Protein AF-A0A2V7RS74-F1 (afdb_monomer_lite)

pLDDT: mean 89.66, std 4.85, range [58.34, 94.88]

Structure (mmCIF, N/CA/C/O backbone):
data_AF-A0A2V7RS74-F1
#
_entry.id   AF-A0A2V7RS74-F1
#
loop_
_atom_site.group_PDB
_atom_site.id
_atom_site.type_symbol
_atom_site.label_atom_id
_atom_site.label_alt_id
_atom_site.label_comp_id
_atom_site.label_asym_id
_atom_site.label_entity_id
_atom_site.label_seq_id
_atom_site.pdbx_PDB_ins_code
_atom_site.Cartn_x
_atom_site.Cartn_y
_atom_site.Cartn_z
_atom_site.occupancy
_atom_site.B_iso_or_equiv
_atom_site.auth_seq_id
_atom_site.auth_comp_id
_atom_site.auth_asym_id
_atom_site.auth_atom_id
_atom_site.pdbx_PDB_model_num
ATOM 1 N N . VAL A 1 1 ? -11.231 -3.298 -5.168 1.00 80.69 1 VAL A N 1
ATOM 2 C CA . VAL A 1 1 ? -10.326 -4.307 -5.764 1.00 80.69 1 VAL A CA 1
ATOM 3 C C . VAL A 1 1 ? -9.454 -3.720 -6.876 1.00 80.69 1 VAL A C 1
ATOM 5 O O . VAL A 1 1 ? -8.293 -4.092 -6.969 1.00 80.69 1 VAL A O 1
ATOM 8 N N . ILE A 1 2 ? -9.965 -2.756 -7.651 1.00 88.44 2 ILE A N 1
ATOM 9 C CA . ILE A 1 2 ? -9.283 -2.125 -8.796 1.00 88.44 2 ILE A CA 1
ATOM 10 C C . ILE A 1 2 ? -7.849 -1.664 -8.482 1.00 88.44 2 ILE A C 1
ATOM 12 O O . ILE A 1 2 ? -6.938 -1.999 -9.234 1.00 88.44 2 ILE A O 1
ATOM 16 N N . GLY A 1 3 ? -7.626 -0.957 -7.365 1.00 86.19 3 GLY A N 1
ATOM 17 C CA . GLY A 1 3 ? -6.284 -0.480 -7.003 1.00 86.19 3 GLY A CA 1
ATOM 18 C C . GLY A 1 3 ? -5.299 -1.624 -6.743 1.00 86.19 3 GLY A C 1
ATOM 19 O O . GLY A 1 3 ? -4.170 -1.589 -7.211 1.00 86.19 3 GLY A O 1
ATOM 20 N N . MET A 1 4 ? -5.754 -2.688 -6.076 1.00 89.75 4 MET A N 1
ATOM 21 C CA . MET A 1 4 ? -4.917 -3.847 -5.750 1.00 89.75 4 MET A CA 1
ATOM 22 C C . MET A 1 4 ? -4.527 -4.622 -7.010 1.00 89.75 4 MET A C 1
ATOM 24 O O . MET A 1 4 ? -3.351 -4.883 -7.236 1.00 89.75 4 MET A O 1
ATOM 28 N N . THR A 1 5 ? -5.500 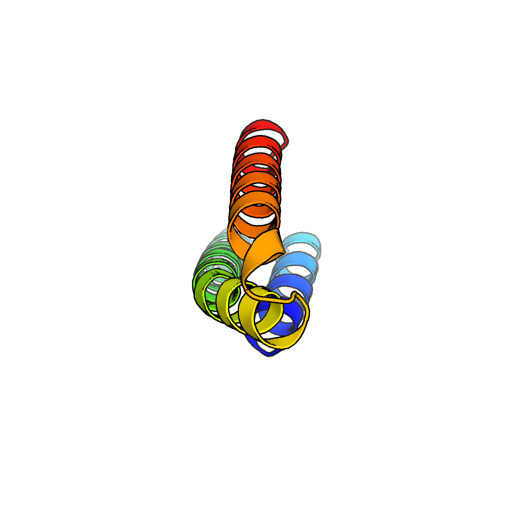-4.926 -7.872 1.00 90.00 5 THR A N 1
ATOM 29 C CA . THR A 1 5 ? -5.251 -5.637 -9.132 1.00 90.00 5 THR A CA 1
ATOM 30 C C . THR A 1 5 ? -4.360 -4.821 -10.069 1.00 90.00 5 THR A C 1
ATOM 32 O O . THR A 1 5 ? -3.417 -5.364 -10.643 1.00 90.00 5 THR A O 1
ATOM 35 N N . GLY A 1 6 ? -4.608 -3.512 -10.186 1.00 88.25 6 GLY A N 1
ATOM 36 C CA . GLY A 1 6 ? -3.783 -2.616 -10.995 1.00 88.25 6 GLY A CA 1
ATOM 37 C C . GLY A 1 6 ? -2.344 -2.518 -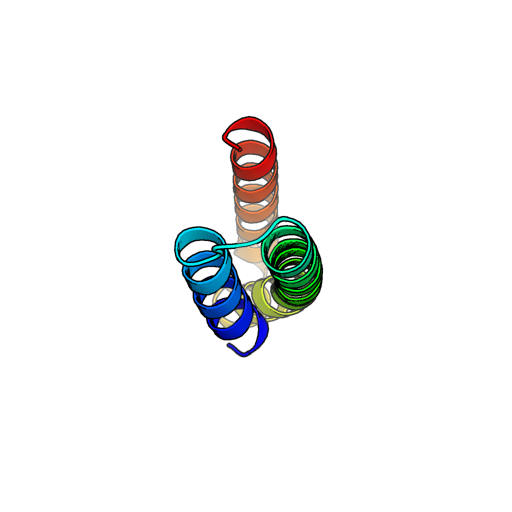10.484 1.00 88.25 6 GLY A C 1
ATOM 38 O O . GLY A 1 6 ? -1.407 -2.609 -11.276 1.00 88.25 6 GLY A O 1
ATOM 39 N N . PHE A 1 7 ? -2.152 -2.427 -9.165 1.00 88.81 7 PHE A N 1
ATOM 40 C CA . PHE A 1 7 ? -0.827 -2.414 -8.544 1.00 88.81 7 PHE A CA 1
ATOM 41 C C . PHE A 1 7 ? -0.062 -3.720 -8.796 1.00 88.81 7 PHE A C 1
ATOM 43 O O . PHE A 1 7 ? 1.113 -3.683 -9.167 1.00 88.81 7 PHE A O 1
ATOM 50 N N . THR A 1 8 ? -0.717 -4.878 -8.654 1.00 90.12 8 THR A N 1
ATOM 51 C CA . THR A 1 8 ? -0.108 -6.188 -8.936 1.00 90.12 8 THR A CA 1
ATOM 52 C C . THR A 1 8 ? 0.330 -6.303 -10.396 1.00 90.12 8 THR A C 1
ATOM 54 O O . THR A 1 8 ? 1.464 -6.698 -10.665 1.00 90.12 8 THR A O 1
ATOM 57 N N . ILE A 1 9 ? -0.526 -5.902 -11.342 1.00 90.81 9 ILE A N 1
ATOM 58 C CA . ILE A 1 9 ? -0.207 -5.935 -12.776 1.00 90.81 9 ILE A CA 1
ATOM 59 C C . ILE A 1 9 ? 0.951 -4.979 -13.089 1.00 90.81 9 ILE A C 1
ATOM 61 O O . ILE A 1 9 ? 1.930 -5.390 -13.708 1.00 90.81 9 ILE A O 1
ATOM 65 N N . ALA A 1 10 ? 0.896 -3.732 -12.613 1.00 87.94 10 ALA A N 1
ATOM 66 C CA . ALA A 1 10 ? 1.966 -2.753 -12.815 1.00 87.94 10 ALA A CA 1
ATOM 67 C C . ALA A 1 10 ? 3.309 -3.215 -12.218 1.00 87.94 10 ALA A C 1
ATOM 69 O O . ALA A 1 10 ? 4.366 -2.980 -12.808 1.00 87.94 10 ALA A O 1
ATOM 70 N N . SER A 1 11 ? 3.275 -3.928 -11.089 1.00 86.69 11 SER A N 1
ATOM 71 C CA . SER A 1 11 ? 4.463 -4.531 -10.472 1.00 86.69 11 SER A CA 1
ATOM 72 C C . SER A 1 11 ? 5.062 -5.644 -11.324 1.00 86.69 11 SER A C 1
ATOM 74 O O . SER A 1 11 ? 6.274 -5.665 -11.531 1.00 86.69 11 SER A O 1
ATOM 76 N N . ALA A 1 12 ? 4.226 -6.521 -11.885 1.00 89.38 12 ALA A N 1
ATOM 77 C CA . ALA A 1 12 ? 4.686 -7.530 -12.833 1.00 89.38 12 ALA A CA 1
ATOM 78 C C . ALA A 1 12 ? 5.297 -6.879 -14.088 1.00 89.38 12 ALA A C 1
ATOM 80 O O . ALA A 1 12 ? 6.364 -7.293 -14.537 1.00 89.38 12 ALA A O 1
ATOM 81 N N . LEU A 1 13 ? 4.680 -5.809 -14.608 1.00 86.06 13 LEU A N 1
ATOM 82 C CA . LEU A 1 13 ? 5.208 -5.054 -15.750 1.00 86.06 13 LEU A CA 1
ATOM 83 C C . LEU A 1 13 ? 6.586 -4.441 -15.464 1.00 86.06 13 LEU A C 1
ATOM 85 O O . LEU A 1 13 ? 7.442 -4.474 -16.345 1.00 86.06 13 LEU A O 1
ATOM 89 N N . CYS A 1 14 ? 6.831 -3.940 -14.247 1.00 84.94 14 CYS A N 1
ATOM 90 C CA . CYS A 1 14 ? 8.162 -3.472 -13.849 1.00 84.94 14 CYS A CA 1
ATOM 91 C C . CYS A 1 14 ? 9.219 -4.587 -13.952 1.00 84.94 14 CYS A C 1
ATOM 93 O O . CYS A 1 14 ? 10.341 -4.316 -14.369 1.00 84.94 14 CYS A O 1
ATOM 95 N N . GLY A 1 15 ? 8.869 -5.832 -13.604 1.00 84.75 15 GLY A N 1
ATOM 96 C CA . GLY A 1 15 ? 9.776 -6.985 -13.684 1.00 84.75 15 GLY A CA 1
ATOM 97 C C . GLY A 1 15 ? 10.098 -7.433 -15.115 1.00 84.75 15 GLY A C 1
ATOM 98 O O . GLY A 1 15 ? 11.184 -7.946 -15.369 1.00 84.75 15 GLY A O 1
ATOM 99 N N . PHE A 1 16 ? 9.186 -7.201 -16.064 1.00 86.69 16 PHE A N 1
ATOM 100 C CA . PHE A 1 16 ? 9.379 -7.512 -17.487 1.00 86.69 16 PHE A CA 1
ATOM 101 C C . PHE A 1 16 ? 9.882 -6.321 -18.321 1.00 86.69 16 PHE A C 1
ATOM 103 O O . PHE A 1 16 ? 10.022 -6.443 -19.543 1.00 86.69 16 PHE A O 1
ATOM 110 N N . ALA A 1 17 ? 10.149 -5.169 -17.702 1.00 83.81 17 ALA A N 1
ATOM 111 C CA . ALA A 1 17 ? 10.560 -3.965 -18.412 1.00 83.81 17 ALA A CA 1
ATOM 112 C C . ALA A 1 17 ? 11.950 -4.142 -19.049 1.00 83.81 17 ALA A C 1
ATOM 114 O O . ALA A 1 17 ? 12.960 -4.281 -18.365 1.00 83.81 17 ALA A O 1
ATOM 115 N N . ARG A 1 18 ? 12.001 -4.106 -20.387 1.00 80.25 18 ARG A N 1
ATOM 116 C CA . ARG A 1 18 ? 13.244 -4.218 -21.178 1.00 80.25 18 ARG A CA 1
ATOM 117 C C . ARG A 1 18 ? 13.850 -2.868 -21.571 1.00 80.25 18 ARG A C 1
ATOM 119 O O . ARG A 1 18 ? 14.899 -2.839 -22.205 1.00 80.25 18 ARG A O 1
ATOM 126 N N . SER A 1 19 ? 13.193 -1.757 -21.232 1.00 87.62 19 SER A N 1
ATOM 127 C CA . SER A 1 19 ? 13.665 -0.403 -21.535 1.00 87.62 19 SER A CA 1
ATOM 128 C C . SER A 1 19 ? 13.435 0.562 -20.361 1.00 87.62 19 SER A C 1
ATOM 130 O O . SER A 1 19 ? 12.478 0.382 -19.599 1.00 87.62 19 SER A O 1
ATOM 132 N N . PRO A 1 20 ? 14.263 1.618 -20.220 1.00 87.81 20 PRO A N 1
ATOM 133 C CA . PRO A 1 20 ? 14.116 2.608 -19.148 1.00 87.81 20 PRO A CA 1
ATOM 134 C C . PRO A 1 20 ? 12.764 3.328 -19.182 1.00 87.81 20 PRO A C 1
ATOM 136 O O . PRO A 1 20 ? 12.152 3.566 -18.145 1.00 87.81 20 PRO A O 1
ATOM 139 N N . THR A 1 21 ? 12.260 3.635 -20.379 1.00 88.31 21 THR A N 1
ATOM 140 C CA . THR A 1 21 ? 10.967 4.305 -20.565 1.00 88.31 21 THR A CA 1
ATOM 141 C C . THR A 1 21 ? 9.795 3.430 -20.128 1.00 88.31 21 THR A C 1
ATOM 143 O O . THR A 1 21 ? 8.876 3.928 -19.479 1.00 88.31 21 THR A O 1
ATOM 146 N N . ALA A 1 22 ? 9.844 2.123 -20.410 1.00 86.25 22 ALA A N 1
ATOM 147 C CA . ALA A 1 22 ? 8.831 1.178 -19.946 1.00 86.25 22 ALA A CA 1
ATOM 148 C C . ALA A 1 22 ? 8.834 1.047 -18.415 1.00 86.25 22 ALA A C 1
ATOM 150 O O . ALA A 1 22 ? 7.764 1.033 -17.813 1.00 86.25 22 ALA A O 1
ATOM 151 N N . LEU A 1 23 ? 10.018 1.026 -17.788 1.00 87.81 23 LEU A N 1
ATOM 152 C CA . LEU A 1 23 ? 10.168 0.957 -16.331 1.00 87.81 23 LEU A CA 1
ATOM 153 C C . LEU A 1 23 ? 9.598 2.201 -15.627 1.00 87.81 23 LEU A C 1
ATOM 155 O O . LEU A 1 23 ? 8.915 2.093 -14.609 1.00 87.81 23 LEU A O 1
ATOM 159 N N . VAL A 1 24 ? 9.851 3.395 -16.174 1.00 91.00 24 VAL A N 1
ATOM 160 C CA . VAL A 1 24 ? 9.292 4.648 -15.640 1.00 91.00 24 VAL A CA 1
ATOM 161 C C . VAL A 1 24 ? 7.772 4.668 -15.799 1.00 91.00 24 VAL A C 1
ATOM 163 O O . VAL A 1 24 ? 7.061 4.964 -14.839 1.00 91.00 24 VAL A O 1
ATOM 166 N N . GLY A 1 25 ? 7.260 4.290 -16.975 1.00 91.00 25 GLY A N 1
ATOM 167 C CA . GLY A 1 25 ? 5.820 4.200 -17.217 1.00 91.00 25 GLY A CA 1
ATOM 168 C C . GLY A 1 25 ? 5.120 3.233 -16.257 1.00 91.00 25 GLY A C 1
ATOM 169 O O . GLY A 1 25 ? 4.090 3.574 -15.673 1.00 91.00 25 GLY A O 1
ATOM 170 N N . SER A 1 26 ? 5.701 2.054 -16.018 1.00 88.69 26 SER A N 1
ATOM 171 C CA . SER A 1 26 ? 5.142 1.072 -15.087 1.00 88.69 26 SER A CA 1
ATOM 172 C C . SER A 1 26 ? 5.204 1.534 -13.629 1.00 88.69 26 SER A C 1
ATOM 174 O O . SER A 1 26 ? 4.255 1.285 -12.891 1.00 88.69 26 SER A O 1
ATOM 176 N N . ARG A 1 27 ? 6.249 2.261 -13.209 1.00 90.38 27 ARG A N 1
ATOM 177 C CA . ARG A 1 27 ? 6.336 2.859 -11.862 1.00 90.38 27 ARG A CA 1
ATOM 178 C C . ARG A 1 27 ? 5.306 3.962 -11.637 1.00 90.38 27 ARG A C 1
ATOM 180 O O . ARG A 1 27 ? 4.714 4.020 -10.563 1.00 90.38 27 ARG A O 1
ATOM 187 N N . LEU A 1 28 ? 5.048 4.795 -12.646 1.00 92.25 28 LEU A N 1
ATOM 188 C CA . LEU A 1 28 ? 3.984 5.801 -12.581 1.00 92.25 28 LEU A CA 1
ATOM 189 C C . LEU A 1 28 ? 2.612 5.141 -12.414 1.00 92.25 28 LEU A C 1
ATOM 191 O O . LEU A 1 28 ? 1.839 5.534 -11.541 1.00 92.25 28 LEU A O 1
ATOM 195 N N . LEU A 1 29 ? 2.337 4.094 -13.197 1.00 90.38 29 L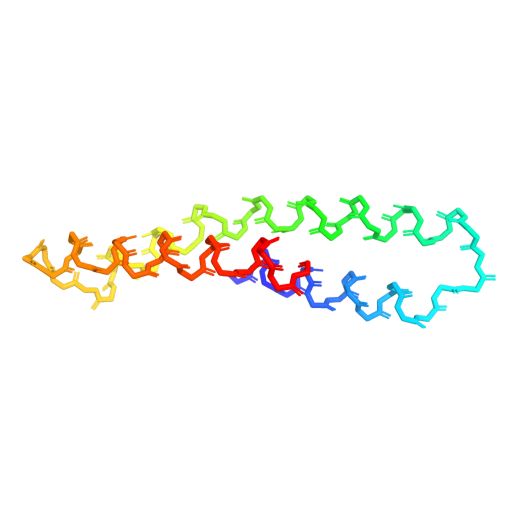EU A N 1
ATOM 196 C CA . LEU A 1 29 ? 1.112 3.305 -13.054 1.00 90.38 29 LEU A CA 1
ATOM 197 C C . LEU A 1 29 ? 1.023 2.643 -11.675 1.00 90.38 29 LEU A C 1
ATOM 199 O O . LEU A 1 29 ? -0.024 2.699 -11.035 1.00 90.38 29 LEU A O 1
ATOM 203 N N . GLN A 1 30 ? 2.119 2.059 -11.192 1.00 88.75 30 GLN A N 1
ATOM 204 C CA . GLN A 1 30 ? 2.189 1.428 -9.877 1.00 88.75 30 GLN A CA 1
ATOM 205 C C . GLN A 1 30 ? 1.864 2.435 -8.759 1.00 88.75 30 GLN A C 1
ATOM 207 O O . GLN A 1 30 ? 1.038 2.138 -7.900 1.00 88.75 30 GLN A O 1
ATOM 212 N N . GLY A 1 31 ? 2.413 3.653 -8.817 1.00 90.06 31 GLY A N 1
ATOM 213 C CA . GLY A 1 31 ? 2.082 4.734 -7.883 1.00 90.06 31 GLY A CA 1
ATOM 214 C C . GLY A 1 31 ? 0.621 5.193 -7.971 1.00 90.06 31 GLY A C 1
ATOM 215 O O . GLY A 1 31 ? -0.032 5.377 -6.944 1.00 90.06 31 GLY A O 1
ATOM 216 N N . ALA A 1 32 ? 0.067 5.310 -9.182 1.00 92.69 32 ALA A N 1
ATOM 217 C CA . ALA A 1 32 ? -1.334 5.683 -9.380 1.00 92.69 32 ALA A CA 1
ATOM 218 C C . ALA A 1 32 ? -2.295 4.646 -8.772 1.00 92.69 32 ALA A C 1
ATOM 220 O O . ALA A 1 32 ? -3.235 5.001 -8.059 1.00 92.69 32 ALA A O 1
ATOM 221 N N . PHE A 1 33 ? -2.039 3.355 -8.994 1.00 91.75 33 PHE A N 1
ATOM 222 C CA . PHE A 1 33 ? -2.848 2.291 -8.404 1.00 91.75 33 PHE A CA 1
ATOM 223 C C . PHE A 1 33 ? -2.662 2.180 -6.887 1.00 91.75 33 PHE A C 1
ATOM 225 O O . PHE A 1 33 ? -3.646 1.936 -6.186 1.00 91.75 33 PHE A O 1
ATOM 232 N N . ALA A 1 34 ? -1.456 2.438 -6.369 1.00 88.50 34 ALA A N 1
ATOM 233 C CA . ALA A 1 34 ? -1.212 2.523 -4.930 1.00 88.50 34 ALA A CA 1
ATOM 234 C C . ALA A 1 34 ? -2.054 3.631 -4.271 1.00 88.50 34 ALA A C 1
ATOM 236 O O . ALA A 1 34 ? -2.660 3.401 -3.226 1.00 88.50 34 ALA A O 1
ATOM 237 N N . ALA A 1 35 ? -2.184 4.800 -4.910 1.00 90.06 35 ALA A N 1
ATOM 238 C CA . ALA A 1 35 ? -3.034 5.881 -4.407 1.00 90.06 35 ALA A CA 1
ATOM 239 C C . ALA A 1 35 ? -4.517 5.469 -4.328 1.00 90.06 35 ALA A C 1
ATOM 241 O O . ALA A 1 35 ? -5.200 5.770 -3.350 1.00 90.06 35 ALA A O 1
ATOM 242 N N . VAL A 1 36 ? -5.007 4.710 -5.314 1.00 91.62 36 VAL A N 1
ATOM 243 C CA . VAL A 1 36 ? -6.386 4.183 -5.328 1.00 91.62 36 VAL A CA 1
ATOM 244 C C . VAL A 1 36 ? -6.612 3.111 -4.251 1.00 91.62 36 VAL A C 1
ATOM 246 O O . VAL A 1 36 ? -7.738 2.934 -3.782 1.00 91.62 36 VAL A O 1
ATOM 249 N N . MET A 1 37 ? -5.568 2.405 -3.804 1.00 90.50 37 MET A N 1
ATOM 250 C CA . MET A 1 37 ? -5.690 1.422 -2.719 1.00 90.50 37 MET A CA 1
ATOM 251 C C . MET A 1 37 ? -6.017 2.061 -1.365 1.00 90.50 37 MET A C 1
ATOM 253 O O . MET A 1 37 ? -6.607 1.382 -0.525 1.00 90.50 37 MET A O 1
ATOM 257 N N . VAL A 1 38 ? -5.701 3.344 -1.157 1.00 90.94 38 VAL A N 1
ATOM 258 C CA . VAL A 1 38 ? -5.954 4.045 0.113 1.00 90.94 38 VAL A CA 1
ATOM 259 C C . VAL A 1 38 ? -7.445 4.114 0.462 1.00 90.94 38 VAL A C 1
ATOM 261 O O . VAL A 1 38 ? -7.845 3.498 1.452 1.00 90.94 38 VAL A O 1
ATOM 264 N N . PRO A 1 39 ? -8.313 4.774 -0.335 1.00 90.38 39 PRO A N 1
ATOM 265 C CA . PRO A 1 39 ? -9.745 4.819 -0.037 1.00 90.38 39 PRO A CA 1
ATOM 266 C C . PRO A 1 39 ? -10.370 3.420 -0.025 1.00 90.38 39 PRO A C 1
ATOM 268 O O . PRO A 1 39 ? -11.255 3.141 0.776 1.00 90.38 39 PRO A O 1
ATOM 271 N N . GLN A 1 40 ? -9.861 2.508 -0.858 1.00 91.19 40 GLN A N 1
ATOM 272 C CA . GLN A 1 40 ? -10.330 1.129 -0.920 1.00 91.19 40 GLN A CA 1
ATOM 273 C C . GLN A 1 40 ? -10.089 0.361 0.391 1.00 91.19 40 GLN A C 1
ATOM 275 O O . GLN A 1 40 ? -10.958 -0.397 0.822 1.00 91.19 40 GLN A O 1
ATOM 280 N N . ALA A 1 41 ? -8.928 0.546 1.022 1.00 90.62 41 ALA A N 1
ATOM 281 C CA . ALA A 1 41 ? -8.609 -0.066 2.307 1.00 90.62 41 ALA A CA 1
ATOM 282 C C . ALA A 1 41 ? -9.439 0.545 3.444 1.00 90.62 41 ALA A C 1
ATOM 284 O O . ALA A 1 41 ? -9.954 -0.191 4.282 1.00 90.62 41 ALA A O 1
ATOM 285 N N . LEU A 1 42 ? -9.642 1.867 3.433 1.00 91.75 42 LEU A N 1
ATOM 286 C CA . LEU A 1 42 ? -10.485 2.544 4.423 1.00 91.75 42 LEU A CA 1
ATOM 287 C C . LEU A 1 42 ? -11.937 2.049 4.359 1.00 91.75 42 LEU A C 1
ATOM 289 O O . LEU A 1 42 ? -12.502 1.687 5.389 1.00 91.75 42 LEU A O 1
ATOM 293 N N . SER A 1 43 ? -12.521 1.945 3.161 1.00 93.06 43 SER A N 1
ATOM 294 C CA . SER A 1 43 ? -13.864 1.373 2.989 1.00 93.06 43 SER A CA 1
ATOM 295 C C . SER A 1 43 ? -13.940 -0.077 3.469 1.00 93.06 43 SER A C 1
ATOM 297 O O . SER A 1 43 ? -14.918 -0.466 4.101 1.00 93.06 43 SER A O 1
ATOM 299 N N . PHE A 1 44 ? -12.903 -0.879 3.213 1.00 92.69 44 PHE A N 1
ATOM 300 C CA . PHE A 1 44 ? -12.857 -2.265 3.677 1.00 92.69 44 PHE A CA 1
ATOM 301 C C . PHE A 1 44 ? -12.847 -2.363 5.209 1.00 92.69 44 PHE A C 1
ATOM 303 O O . PHE A 1 44 ? -13.577 -3.178 5.773 1.00 92.69 44 PHE A O 1
ATOM 310 N N . ILE A 1 45 ? -12.078 -1.502 5.885 1.00 93.19 45 ILE A N 1
ATOM 311 C CA . ILE A 1 45 ? -12.027 -1.438 7.352 1.00 93.19 45 ILE A CA 1
ATOM 312 C C . ILE A 1 45 ? -13.404 -1.091 7.930 1.00 93.19 45 ILE A C 1
ATOM 314 O O . ILE A 1 45 ? -13.851 -1.746 8.868 1.00 93.19 45 ILE A O 1
ATOM 318 N N . GLN A 1 46 ? -14.101 -0.113 7.346 1.00 93.06 46 GLN A N 1
ATOM 319 C CA . GLN A 1 46 ? -15.420 0.326 7.819 1.00 93.06 46 GLN A CA 1
ATOM 320 C C . GLN A 1 46 ? -16.498 -0.756 7.715 1.00 93.06 46 GLN A C 1
ATOM 322 O O . GLN A 1 46 ? -17.384 -0.810 8.563 1.00 93.06 46 GLN A O 1
ATOM 32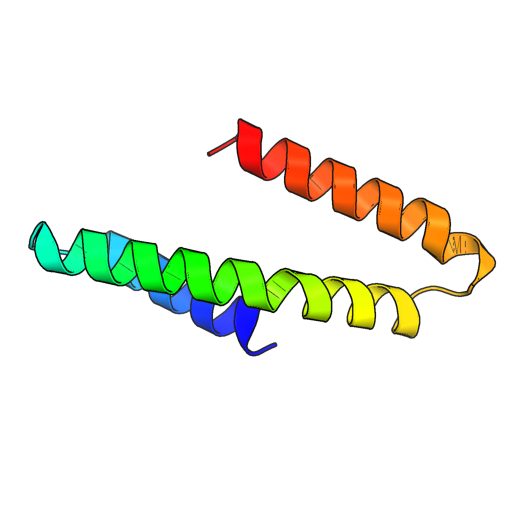7 N N . VAL A 1 47 ? -16.435 -1.595 6.677 1.00 94.69 47 VAL A N 1
ATOM 328 C CA . VAL A 1 47 ? -17.422 -2.659 6.436 1.00 94.69 47 VAL A CA 1
ATOM 329 C C . VAL A 1 47 ? -17.091 -3.932 7.219 1.00 94.69 47 VAL A C 1
ATOM 331 O O . VAL A 1 47 ? -17.998 -4.656 7.619 1.00 94.69 47 VAL A O 1
ATOM 334 N N . THR A 1 48 ? -15.806 -4.210 7.446 1.00 94.12 48 THR A N 1
ATOM 335 C CA . THR A 1 48 ? -15.355 -5.456 8.087 1.00 94.12 48 THR A CA 1
ATOM 336 C C . THR A 1 48 ? -15.360 -5.364 9.611 1.00 94.12 48 THR A C 1
ATOM 338 O O . THR A 1 48 ? -15.673 -6.350 10.275 1.00 94.12 48 THR A O 1
ATOM 341 N N . PHE A 1 49 ? -15.018 -4.200 10.176 1.00 93.06 49 PHE A N 1
ATOM 342 C CA . PHE A 1 49 ? -14.854 -4.038 11.621 1.00 93.06 49 PHE A CA 1
ATOM 343 C C . PHE A 1 49 ? -16.010 -3.259 12.263 1.00 93.06 49 PHE A C 1
ATOM 345 O O . PHE A 1 49 ? -16.428 -2.215 11.743 1.00 93.06 49 PHE A O 1
ATOM 352 N N . PRO A 1 50 ? -16.492 -3.698 13.441 1.00 93.19 50 PRO A N 1
ATOM 353 C CA . PRO A 1 50 ? -17.482 -2.953 14.203 1.00 93.19 50 PRO A CA 1
ATOM 354 C C . PRO A 1 50 ? -16.910 -1.603 14.684 1.00 93.19 50 PRO A C 1
ATOM 356 O O . PRO A 1 50 ? -15.700 -1.484 14.890 1.00 93.19 50 PRO A O 1
ATOM 359 N N . PRO A 1 51 ? -17.751 -0.580 14.946 1.00 91.88 51 PRO A N 1
ATOM 360 C CA . PRO A 1 51 ? -17.298 0.791 15.226 1.00 91.88 51 PRO A CA 1
ATOM 361 C C . PRO A 1 51 ? -16.284 0.930 16.370 1.00 91.88 51 PRO A C 1
ATOM 363 O O . PRO A 1 51 ? -15.428 1.808 16.334 1.00 91.88 51 PRO A O 1
ATOM 366 N N . ARG A 1 52 ? -16.355 0.053 17.382 1.00 93.25 52 ARG A N 1
ATOM 367 C CA . ARG A 1 52 ? -15.423 0.047 18.523 1.00 93.25 52 ARG A CA 1
ATOM 368 C C . ARG A 1 52 ? -14.005 -0.400 18.158 1.00 93.25 52 ARG A C 1
ATOM 370 O O . ARG A 1 52 ? -13.070 -0.026 18.855 1.00 93.25 52 ARG A O 1
ATOM 377 N N . GLU A 1 53 ? -13.847 -1.178 17.091 1.00 94.50 53 GLU A N 1
ATOM 378 C CA . GLU A 1 53 ? -12.565 -1.760 16.669 1.00 94.50 53 GLU A CA 1
ATOM 379 C C . GLU A 1 53 ? -11.925 -0.999 15.500 1.00 94.50 53 GLU A C 1
ATOM 381 O O . GLU A 1 53 ? -10.733 -1.157 15.236 1.00 94.50 53 GLU A O 1
ATOM 386 N N . GLN A 1 54 ? -12.681 -0.126 14.825 1.00 92.25 54 GLN A N 1
ATOM 387 C CA . GLN A 1 54 ? -12.191 0.633 13.670 1.00 92.25 54 GLN A CA 1
ATOM 388 C C . GLN A 1 54 ? -10.972 1.501 14.005 1.00 92.25 54 GLN A C 1
ATOM 390 O O . GLN A 1 54 ? -10.061 1.601 13.188 1.00 92.25 54 GLN A O 1
ATOM 395 N N . SER A 1 55 ? -10.905 2.086 15.206 1.00 92.19 55 SER A N 1
ATOM 396 C CA . SER A 1 55 ? -9.751 2.887 15.645 1.00 92.19 55 SER A CA 1
ATOM 397 C C . SER A 1 55 ? -8.452 2.074 15.664 1.00 92.19 55 SER A C 1
ATOM 399 O O . SER A 1 55 ? -7.432 2.527 15.144 1.00 92.19 55 SER A O 1
ATOM 401 N N . LEU A 1 56 ? -8.499 0.850 16.197 1.00 94.25 56 LEU A N 1
ATOM 402 C CA . LEU A 1 56 ? -7.365 -0.072 16.203 1.00 94.25 56 LEU A CA 1
ATOM 403 C C . LEU A 1 56 ? -7.033 -0.554 14.785 1.00 94.25 56 LEU A C 1
ATOM 405 O O . LEU A 1 56 ? -5.861 -0.615 14.418 1.00 94.25 56 LEU A O 1
ATOM 409 N N . ALA A 1 57 ? -8.047 -0.846 13.967 1.00 93.12 57 ALA A N 1
ATOM 410 C CA . ALA A 1 57 ? -7.854 -1.263 12.581 1.00 93.12 57 ALA A CA 1
ATOM 411 C C . ALA A 1 57 ? -7.174 -0.170 11.730 1.00 93.12 57 ALA A C 1
ATOM 413 O O . ALA A 1 57 ? -6.255 -0.469 10.968 1.00 93.12 57 ALA A O 1
ATOM 414 N N . TYR A 1 58 ? -7.547 1.103 11.901 1.00 94.12 58 TYR A N 1
ATOM 415 C CA . TYR A 1 58 ? -6.857 2.220 11.248 1.00 94.12 58 TYR A CA 1
ATOM 416 C C . TYR A 1 58 ? -5.421 2.399 11.752 1.00 94.12 58 TYR A C 1
ATOM 418 O O . TYR A 1 58 ? -4.533 2.683 10.949 1.00 94.12 58 TYR A O 1
ATOM 426 N N . ALA A 1 59 ? -5.164 2.192 13.048 1.00 93.50 59 ALA A N 1
ATOM 427 C CA . ALA A 1 59 ? -3.806 2.230 13.592 1.00 93.50 59 ALA A CA 1
ATOM 428 C C . ALA A 1 59 ? -2.920 1.128 12.981 1.00 93.50 59 ALA A C 1
ATOM 430 O O . ALA A 1 59 ? -1.815 1.406 12.519 1.00 93.50 59 ALA A O 1
ATOM 431 N N . MET A 1 60 ? -3.431 -0.105 12.898 1.00 94.88 60 MET A N 1
ATOM 432 C CA . MET A 1 60 ? -2.768 -1.235 12.231 1.00 94.88 60 MET A CA 1
ATOM 433 C C . MET A 1 60 ? -2.502 -0.951 10.750 1.00 94.88 60 MET A C 1
ATOM 435 O O . MET A 1 60 ? -1.412 -1.224 10.246 1.00 94.88 60 MET A O 1
ATOM 439 N N . TYR A 1 61 ? -3.476 -0.362 10.056 1.00 93.56 61 TYR A N 1
ATOM 440 C CA . TYR A 1 61 ? -3.330 0.046 8.663 1.00 93.56 61 TYR A CA 1
ATOM 441 C C . TYR A 1 61 ? -2.209 1.080 8.484 1.00 93.56 61 TYR A C 1
ATOM 443 O O . TYR A 1 61 ? -1.343 0.904 7.628 1.00 93.56 61 TYR A O 1
ATOM 451 N N . GLY A 1 62 ? -2.165 2.106 9.341 1.00 91.12 62 GLY A N 1
ATOM 452 C CA . GLY A 1 62 ? -1.100 3.110 9.347 1.00 91.12 62 GLY A CA 1
ATOM 453 C C . GLY A 1 62 ? 0.282 2.512 9.623 1.00 91.12 62 GLY A C 1
ATOM 454 O O . GLY A 1 62 ? 1.229 2.811 8.897 1.00 91.12 62 GLY A O 1
ATOM 455 N N . MET A 1 63 ? 0.391 1.611 10.607 1.00 94.00 63 MET A N 1
ATOM 456 C CA . MET A 1 63 ? 1.634 0.874 10.883 1.00 94.00 63 MET A CA 1
ATOM 457 C C . MET A 1 63 ? 2.084 0.052 9.673 1.00 94.00 63 MET A C 1
ATOM 459 O O . MET A 1 63 ? 3.261 0.067 9.325 1.00 94.00 63 MET A O 1
ATOM 463 N N . THR A 1 64 ? 1.148 -0.620 8.999 1.00 91.69 64 THR A N 1
ATOM 464 C CA . THR A 1 64 ? 1.438 -1.438 7.813 1.00 91.69 64 THR A CA 1
ATOM 465 C C . THR A 1 64 ? 1.953 -0.588 6.652 1.00 91.69 64 THR A C 1
ATOM 467 O O . THR A 1 64 ? 2.932 -0.963 6.011 1.00 91.69 64 THR A O 1
ATOM 470 N N . ILE A 1 65 ? 1.343 0.576 6.398 1.00 89.94 65 ILE A N 1
ATOM 471 C CA . ILE A 1 65 ? 1.827 1.518 5.377 1.00 89.94 65 ILE A CA 1
ATOM 472 C C . ILE A 1 65 ? 3.220 2.030 5.726 1.00 89.94 65 ILE A C 1
ATOM 474 O O . ILE A 1 65 ? 4.102 2.011 4.870 1.00 89.94 65 ILE A O 1
ATOM 478 N N . GLY A 1 66 ? 3.423 2.471 6.970 1.00 89.06 66 GLY A N 1
ATOM 479 C CA . GLY A 1 66 ? 4.718 2.977 7.422 1.00 89.06 66 GLY A CA 1
ATOM 480 C C . GLY A 1 66 ? 5.816 1.924 7.284 1.00 89.06 66 GLY A C 1
ATOM 481 O O . GLY A 1 66 ? 6.891 2.217 6.772 1.00 89.06 66 GLY A O 1
ATOM 482 N N . PHE A 1 67 ? 5.518 0.678 7.656 1.00 93.19 67 PHE A N 1
ATOM 483 C CA . PHE A 1 67 ? 6.434 -0.441 7.467 1.00 93.19 67 PHE A CA 1
ATOM 484 C C . PHE A 1 67 ? 6.731 -0.697 5.986 1.00 93.19 67 PHE A C 1
ATOM 486 O O . PHE A 1 67 ? 7.890 -0.869 5.622 1.00 93.19 67 PHE A O 1
ATOM 493 N N . GLY A 1 68 ? 5.707 -0.662 5.127 1.00 86.25 68 GLY A N 1
ATOM 494 C CA . GLY A 1 68 ? 5.873 -0.789 3.680 1.00 86.25 68 GLY A CA 1
ATOM 495 C C . GLY A 1 68 ? 6.829 0.258 3.105 1.00 86.25 68 GLY A C 1
ATOM 4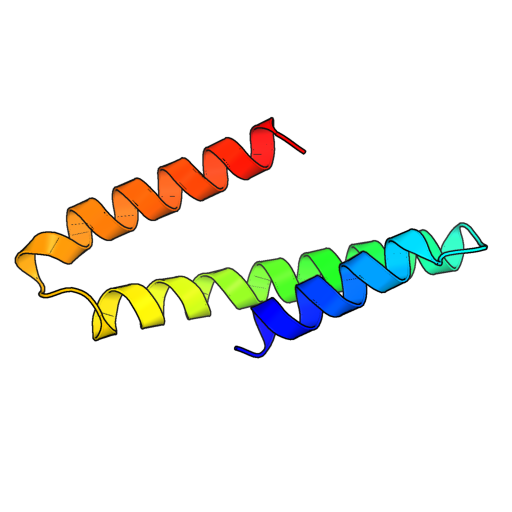96 O O . GLY A 1 68 ? 7.760 -0.105 2.400 1.00 86.25 68 GLY A O 1
ATOM 497 N N . MET A 1 69 ? 6.670 1.530 3.485 1.00 86.44 69 MET A N 1
ATOM 498 C CA . MET A 1 69 ? 7.543 2.623 3.026 1.00 86.44 69 MET A CA 1
ATOM 499 C C . MET A 1 69 ? 9.009 2.458 3.447 1.00 86.44 69 MET A C 1
ATOM 501 O O . MET A 1 69 ? 9.900 2.930 2.749 1.00 86.44 69 MET A O 1
ATOM 505 N N . ILE A 1 70 ? 9.262 1.826 4.595 1.00 89.44 70 ILE A N 1
ATOM 506 C CA . ILE A 1 70 ? 10.622 1.574 5.093 1.00 89.44 70 ILE A CA 1
ATOM 507 C C . ILE A 1 70 ? 11.225 0.337 4.418 1.00 89.44 70 ILE A C 1
ATOM 509 O O . ILE A 1 70 ? 12.426 0.300 4.157 1.00 89.44 70 ILE A O 1
ATOM 513 N N . ALA A 1 71 ? 10.405 -0.681 4.157 1.00 87.38 71 ALA A N 1
ATOM 514 C CA . ALA A 1 71 ? 10.848 -1.939 3.573 1.00 87.38 71 ALA A CA 1
ATOM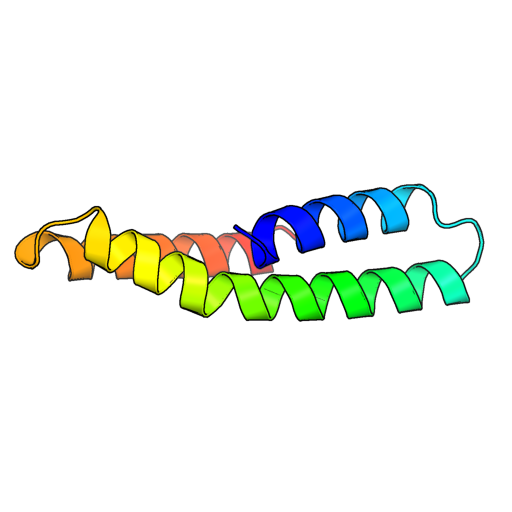 515 C C . ALA A 1 71 ? 11.189 -1.828 2.074 1.00 87.38 71 ALA A C 1
ATOM 517 O O . ALA A 1 71 ? 12.049 -2.584 1.614 1.00 87.38 71 ALA A O 1
ATOM 518 N N . GLY A 1 72 ? 10.558 -0.915 1.319 1.00 58.34 72 GLY A N 1
ATOM 519 C CA . GLY A 1 72 ? 10.898 -0.668 -0.091 1.00 58.34 72 GLY A CA 1
ATOM 520 C C . GLY A 1 72 ? 9.876 0.121 -0.896 1.00 58.34 72 GLY A C 1
ATOM 521 O O . GLY A 1 72 ? 8.667 -0.174 -0.782 1.00 58.34 72 GLY A O 1
#

Radius of gyration: 14.83 Å; chains: 1; bounding box: 32×13×40 Å

Foldseek 3Di:
DQLVVQLVVLVVQCVVDPDPVSNVVSVVSNVVSVVVVVVVLLVVLPVPDDPVCSVVVVVVVVVVVVVVVVVD

Sequence (72 aa):
VIGMTGFTIASALCGFARSPTALVGSRLLQGAFAAVMVPQALSFIQVTFPPREQSLAYAMYGMTIGFGMIAG

Secondary structure (DSSP, 8-state):
-HHHHHHHHHHHHHHT--SHHHHHHHHHHHHHHHHHHHHHHHHHHHHHS-TTTHHHHHHHHHHHHHHHHHH-